Protein AF-V4QEM8-F1 (afdb_monomer_lite)

pLDDT: mean 78.24, std 12.37, range [39.44, 91.25]

Sequence (97 aa):
MLKAEGYSVRESPSWPEAGSTPAFDAAVIDHGGINRFSSDDRVLRGLGARAVILSSRAEQPSHLAFASIVRKPLIEHELVDRLEAVLGENKVEPKPE

Radius of gyration: 14.04 Å; chains: 1; bounding box: 45×28×33 Å

Secondary structure (DSSP, 8-state):
-TTTTT------SSPPPTT-----S-EEEETTTS-TT-S--HHHHHHGGGEEEEE--SS--GGGTTSEEEESS--TTHHHHHHHHHHHHT-PPPPP-

Foldseek 3Di:
DCVVVVDDDDDDPADDDQPPQDPDLADEEEPVRDDPPDLCPNNLVVCFQRYEYEDCDPDDDPSCPRYHYDYPPRDPCPVVVSNCVSNVVVPDDPDDD

Structure (mmCIF, N/CA/C/O backbone):
data_AF-V4QEM8-F1
#
_entry.id   AF-V4QEM8-F1
#
loop_
_atom_site.group_PDB
_atom_site.id
_atom_site.t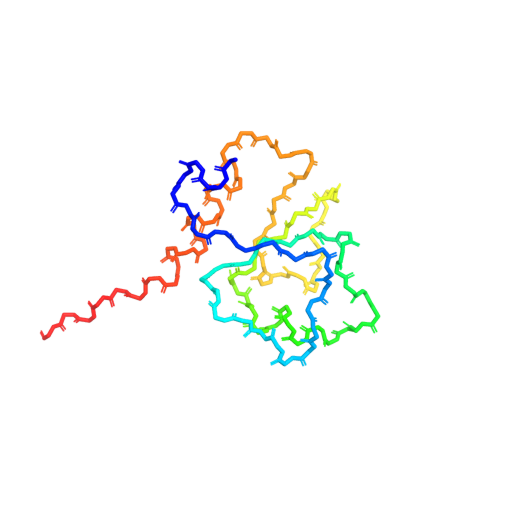ype_symbol
_atom_site.label_atom_id
_atom_site.label_alt_id
_atom_site.label_comp_id
_atom_site.label_asym_id
_atom_site.label_entity_id
_atom_site.label_seq_id
_atom_site.pdbx_PDB_ins_code
_atom_site.Cartn_x
_atom_site.Cartn_y
_atom_site.Cartn_z
_atom_site.occupancy
_atom_site.B_iso_or_equiv
_atom_site.auth_seq_id
_atom_site.auth_comp_id
_atom_site.auth_asym_id
_atom_site.auth_atom_id
_atom_site.pdbx_PDB_model_num
ATOM 1 N N . MET A 1 1 ? 7.298 2.990 13.119 1.00 76.69 1 MET A N 1
ATOM 2 C CA . MET A 1 1 ? 6.477 4.057 12.517 1.00 76.69 1 MET A CA 1
ATOM 3 C C . MET A 1 1 ? 4.999 3.696 12.592 1.00 76.69 1 MET A C 1
ATOM 5 O O . MET A 1 1 ? 4.405 4.059 13.583 1.00 76.69 1 MET A O 1
ATOM 9 N N . LEU A 1 2 ? 4.428 2.866 11.708 1.00 84.19 2 LEU A N 1
ATOM 10 C CA . LEU A 1 2 ? 2.971 2.600 11.701 1.00 84.19 2 LEU A CA 1
ATOM 11 C C . LEU A 1 2 ? 2.381 2.074 13.027 1.00 84.19 2 LEU A C 1
ATOM 13 O O . LEU A 1 2 ? 1.334 2.533 13.459 1.00 84.19 2 LEU A O 1
ATOM 17 N N . LYS A 1 3 ? 3.066 1.162 13.730 1.00 85.62 3 LYS A N 1
ATOM 18 C CA . LYS A 1 3 ? 2.610 0.713 15.064 1.00 85.62 3 LYS A CA 1
ATOM 19 C C . LYS A 1 3 ? 2.589 1.841 16.108 1.00 85.62 3 LYS A C 1
ATOM 21 O O . LYS A 1 3 ? 1.782 1.788 17.025 1.00 85.62 3 LYS A O 1
ATOM 26 N N . ALA A 1 4 ? 3.476 2.833 15.982 1.00 84.81 4 ALA A N 1
ATOM 27 C CA . ALA A 1 4 ? 3.515 3.991 16.879 1.00 84.81 4 ALA A CA 1
ATOM 28 C C . ALA A 1 4 ? 2.331 4.941 16.628 1.00 84.81 4 ALA A C 1
ATOM 30 O O . ALA A 1 4 ? 1.823 5.519 17.578 1.00 84.81 4 ALA A O 1
ATOM 31 N N . GLU A 1 5 ? 1.836 4.992 15.388 1.00 84.88 5 GLU A N 1
ATOM 32 C CA . GLU A 1 5 ? 0.601 5.693 14.997 1.00 84.88 5 GLU A CA 1
ATOM 33 C C . GLU A 1 5 ? -0.682 4.916 15.370 1.00 84.88 5 GLU A C 1
ATOM 35 O O . GLU A 1 5 ? -1.783 5.284 14.974 1.00 84.88 5 GLU A O 1
ATOM 40 N N . GLY A 1 6 ? -0.569 3.798 16.100 1.00 88.38 6 GLY A N 1
ATOM 41 C CA . GLY A 1 6 ? -1.717 3.006 16.558 1.00 88.38 6 GLY A CA 1
ATOM 42 C C . GLY A 1 6 ? -2.269 1.993 15.547 1.00 88.38 6 GLY A C 1
ATOM 43 O O . GLY A 1 6 ? -3.265 1.330 15.838 1.00 88.38 6 GLY A O 1
ATOM 44 N N . TYR A 1 7 ? -1.629 1.804 14.386 1.00 87.75 7 TYR A N 1
ATOM 45 C CA . TYR A 1 7 ? -2.068 0.798 13.414 1.00 87.75 7 TYR A CA 1
ATOM 46 C C . TYR A 1 7 ? -1.768 -0.637 13.877 1.00 87.75 7 TYR A C 1
ATOM 48 O O . TYR A 1 7 ? -0.661 -0.962 14.321 1.00 87.75 7 TYR A O 1
ATOM 56 N N . SER A 1 8 ? -2.734 -1.538 13.672 1.00 89.62 8 SER A N 1
ATOM 57 C CA . SER A 1 8 ? -2.521 -2.986 13.781 1.00 89.62 8 SER A CA 1
ATOM 58 C C . SER A 1 8 ? -1.844 -3.505 12.514 1.00 89.62 8 SER A C 1
ATOM 60 O O . SER A 1 8 ? -2.477 -3.645 11.472 1.00 89.62 8 SER A O 1
ATOM 62 N N . VAL A 1 9 ? -0.541 -3.784 12.593 1.00 89.94 9 VAL A N 1
ATOM 63 C CA . VAL A 1 9 ? 0.275 -4.139 11.420 1.00 89.94 9 VAL A CA 1
ATOM 64 C C . VAL A 1 9 ? 0.618 -5.626 11.408 1.00 89.94 9 VAL A C 1
ATOM 66 O O . VAL A 1 9 ? 1.163 -6.150 12.384 1.00 89.94 9 VAL A O 1
ATOM 69 N N . ARG A 1 10 ? 0.378 -6.280 10.266 1.00 88.62 10 ARG A N 1
ATOM 70 C CA . ARG A 1 10 ? 0.923 -7.601 9.932 1.00 88.62 10 ARG A CA 1
ATOM 71 C C . ARG A 1 10 ? 1.936 -7.456 8.801 1.00 88.62 10 ARG A C 1
ATOM 73 O O . ARG A 1 10 ? 1.654 -6.805 7.803 1.00 88.62 10 ARG A O 1
ATOM 80 N N . GLU A 1 11 ? 3.094 -8.079 8.962 1.00 88.81 11 GLU A N 1
ATOM 81 C CA . GLU A 1 11 ? 4.176 -8.055 7.977 1.00 88.81 11 GLU A CA 1
ATOM 82 C C . GLU A 1 11 ? 4.235 -9.405 7.253 1.00 88.81 11 GLU A C 1
ATOM 84 O O . GLU A 1 11 ? 4.023 -10.452 7.866 1.00 88.81 11 GLU A O 1
ATOM 89 N N . SER A 1 12 ? 4.509 -9.380 5.948 1.00 84.19 12 SER A N 1
ATOM 90 C CA . SER A 1 12 ? 4.747 -10.577 5.138 1.00 84.19 12 SER A CA 1
ATOM 91 C C . SER A 1 12 ? 6.011 -10.363 4.308 1.00 84.19 12 SER A C 1
ATOM 93 O O . SER A 1 12 ? 6.057 -9.397 3.545 1.00 84.19 12 SER A O 1
ATOM 95 N N . PRO A 1 13 ? 7.035 -11.228 4.425 1.00 83.44 13 PRO A N 1
ATOM 96 C CA . PRO A 1 13 ? 8.248 -11.116 3.618 1.00 83.44 13 PRO A CA 1
ATOM 97 C C . PRO A 1 13 ? 8.041 -11.599 2.174 1.00 83.44 13 PRO A C 1
ATOM 99 O O . PRO A 1 13 ? 8.877 -11.338 1.313 1.00 83.44 13 PRO A O 1
ATOM 102 N N . SER A 1 14 ? 6.949 -12.318 1.908 1.00 81.56 14 SER A N 1
ATOM 103 C CA . SER A 1 14 ? 6.611 -12.876 0.601 1.00 81.56 14 SER A CA 1
ATOM 104 C C . SER A 1 14 ? 5.334 -12.263 0.037 1.00 81.56 14 SER A C 1
ATOM 106 O O . SER A 1 14 ? 4.420 -11.883 0.778 1.00 81.56 14 SER A O 1
ATOM 108 N N . TRP A 1 15 ? 5.271 -12.208 -1.298 1.00 80.31 15 TRP A N 1
ATOM 109 C CA . TRP A 1 15 ? 4.046 -11.870 -2.013 1.00 80.31 15 TRP A CA 1
ATOM 110 C C . TRP A 1 15 ? 2.956 -12.900 -1.677 1.00 80.31 15 TRP A C 1
ATOM 112 O O . TRP A 1 15 ? 3.240 -14.100 -1.730 1.00 80.31 15 TRP A O 1
ATOM 122 N N . PRO A 1 16 ? 1.738 -12.477 -1.304 1.00 77.75 16 PRO A N 1
ATOM 123 C CA . PRO A 1 16 ? 0.661 -13.407 -0.992 1.00 77.75 16 PRO A CA 1
ATOM 124 C C . PRO A 1 16 ? 0.222 -14.184 -2.240 1.00 77.75 16 PRO A C 1
ATOM 126 O O . PRO A 1 16 ? 0.290 -13.693 -3.369 1.00 77.75 16 PRO A O 1
ATOM 129 N N . GLU A 1 17 ? -0.260 -15.406 -2.032 1.00 75.00 17 GLU A N 1
ATOM 130 C CA . GLU A 1 17 ? -0.828 -16.212 -3.111 1.00 75.00 17 GLU A CA 1
ATOM 131 C C . GLU A 1 17 ? -2.133 -15.597 -3.635 1.00 75.00 17 GLU A C 1
ATOM 133 O O . GLU A 1 17 ? -2.921 -15.000 -2.892 1.00 75.00 17 GLU A O 1
ATOM 138 N N . ALA A 1 18 ? -2.388 -15.766 -4.934 1.00 68.88 18 ALA A N 1
ATOM 139 C CA . ALA A 1 18 ? -3.618 -15.293 -5.553 1.00 68.88 18 ALA A CA 1
ATOM 140 C C . ALA A 1 18 ? -4.847 -15.926 -4.875 1.00 68.88 18 ALA A C 1
ATOM 142 O O . ALA A 1 18 ? -4.945 -17.143 -4.761 1.00 68.88 18 ALA A O 1
ATOM 143 N N . GLY A 1 19 ? -5.802 -15.093 -4.450 1.00 64.81 19 GLY A N 1
ATOM 144 C CA . GLY A 1 19 ? -7.006 -15.538 -3.734 1.00 64.81 19 GLY A CA 1
ATOM 145 C C . GLY A 1 19 ? -6.870 -15.566 -2.209 1.00 64.81 19 GLY A C 1
ATOM 146 O O . GLY A 1 19 ? -7.879 -15.699 -1.525 1.00 64.81 19 GLY A O 1
ATOM 147 N N . SER A 1 20 ? -5.666 -15.357 -1.668 1.00 65.56 20 SER A N 1
ATOM 148 C CA . SER A 1 20 ? -5.428 -15.183 -0.233 1.00 65.56 20 SER A CA 1
ATOM 149 C C . SER A 1 20 ? -5.317 -13.699 0.113 1.00 65.56 20 SER A C 1
ATOM 151 O O . SER A 1 20 ? -4.303 -13.251 0.639 1.00 65.56 20 SER A O 1
ATOM 153 N N . THR A 1 21 ? -6.328 -12.900 -0.243 1.00 63.88 21 THR A N 1
ATOM 154 C CA . THR A 1 21 ? -6.376 -11.487 0.158 1.00 63.88 21 THR A CA 1
ATOM 155 C C . THR A 1 21 ? -6.886 -11.440 1.593 1.00 63.88 21 THR A C 1
ATOM 157 O O . THR A 1 21 ? -8.079 -11.663 1.816 1.00 63.88 21 THR A O 1
ATOM 160 N N . PRO A 1 22 ? -6.029 -11.213 2.600 1.00 61.41 22 PRO A N 1
ATOM 161 C CA . PRO A 1 22 ? -6.504 -11.187 3.969 1.00 61.41 22 PRO A CA 1
ATOM 162 C C . PRO A 1 22 ? -7.354 -9.926 4.151 1.00 61.41 22 PRO A C 1
ATOM 164 O O . PRO A 1 22 ? -7.154 -8.929 3.453 1.00 61.41 22 PRO A O 1
ATOM 167 N N . ALA A 1 23 ? -8.311 -9.963 5.077 1.00 73.25 23 ALA A N 1
ATOM 168 C CA . ALA A 1 23 ? -9.132 -8.804 5.403 1.00 73.25 23 ALA A CA 1
ATOM 169 C C . ALA A 1 23 ? -8.267 -7.728 6.087 1.00 73.25 23 ALA A C 1
ATOM 171 O O . ALA A 1 23 ? -8.136 -7.710 7.308 1.00 73.25 23 ALA A O 1
ATOM 172 N N . PHE A 1 24 ? -7.629 -6.875 5.289 1.00 79.81 24 PHE A N 1
ATOM 173 C CA . PHE A 1 24 ? -6.876 -5.710 5.741 1.00 79.81 24 PHE A CA 1
ATOM 174 C C . PHE A 1 24 ? -7.546 -4.442 5.245 1.00 79.81 24 PHE A C 1
ATOM 176 O O . PHE A 1 24 ? -7.987 -4.399 4.099 1.00 79.81 24 PHE A O 1
ATOM 183 N N . ASP A 1 25 ? -7.556 -3.402 6.076 1.00 86.38 25 ASP A N 1
ATOM 184 C CA . ASP A 1 25 ? -8.123 -2.099 5.723 1.00 86.38 25 ASP A CA 1
ATOM 185 C C . ASP A 1 25 ? -7.334 -1.390 4.621 1.00 86.38 25 ASP A C 1
ATOM 187 O O . ASP A 1 25 ? -7.928 -0.821 3.705 1.00 86.38 25 ASP A O 1
ATOM 191 N N . ALA A 1 26 ? -6.009 -1.525 4.666 1.00 88.88 26 ALA A N 1
ATOM 192 C CA . ALA A 1 26 ? -5.071 -1.063 3.655 1.00 88.88 26 ALA A CA 1
ATOM 193 C C . ALA A 1 26 ? -3.865 -2.010 3.568 1.00 88.88 26 ALA A C 1
ATOM 195 O O . ALA A 1 26 ? -3.563 -2.744 4.513 1.00 88.88 26 ALA A O 1
ATOM 196 N N . ALA A 1 27 ? -3.155 -1.978 2.441 1.00 89.00 27 ALA A N 1
ATOM 197 C CA . ALA A 1 27 ? -1.933 -2.749 2.229 1.00 89.00 27 ALA A CA 1
ATOM 198 C C . ALA A 1 27 ? -0.791 -1.840 1.774 1.00 89.00 27 ALA A C 1
ATOM 200 O O . ALA A 1 27 ? -0.908 -1.154 0.761 1.00 89.00 27 ALA A O 1
ATOM 201 N N . VAL A 1 28 ? 0.331 -1.878 2.497 1.00 91.06 28 VAL A N 1
ATOM 202 C CA . VAL A 1 28 ? 1.576 -1.211 2.094 1.00 91.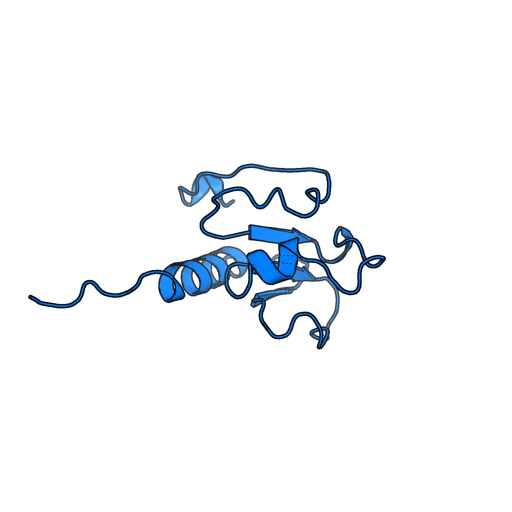06 28 VAL A CA 1
ATOM 203 C C . VAL A 1 28 ? 2.469 -2.222 1.392 1.00 91.06 28 VAL A C 1
ATOM 205 O O . VAL A 1 28 ? 2.771 -3.279 1.943 1.00 91.06 28 VAL A O 1
ATOM 208 N N . ILE A 1 29 ? 2.885 -1.905 0.172 1.00 89.38 29 ILE A N 1
ATOM 209 C CA . ILE A 1 29 ? 3.527 -2.853 -0.734 1.00 89.38 29 ILE A CA 1
ATOM 210 C C . ILE A 1 29 ? 4.812 -2.259 -1.295 1.00 89.38 29 ILE A C 1
ATOM 212 O O . ILE A 1 29 ? 4.790 -1.195 -1.903 1.00 89.38 29 ILE A O 1
ATOM 216 N N . ASP A 1 30 ? 5.933 -2.969 -1.185 1.00 88.75 30 ASP A N 1
ATOM 217 C CA . ASP A 1 30 ? 7.144 -2.586 -1.911 1.00 88.75 30 ASP A CA 1
ATOM 218 C C . ASP A 1 30 ? 7.016 -2.927 -3.403 1.00 88.75 30 ASP A C 1
ATOM 220 O O . ASP A 1 30 ? 6.861 -4.090 -3.772 1.00 88.75 30 ASP A O 1
ATOM 224 N N . HIS A 1 31 ? 7.150 -1.927 -4.279 1.00 86.44 31 HIS A N 1
ATOM 225 C CA . HIS A 1 31 ? 7.130 -2.110 -5.732 1.00 86.44 31 HIS A CA 1
ATOM 226 C C . HIS A 1 31 ? 8.191 -3.108 -6.240 1.00 86.44 31 HIS A C 1
ATOM 228 O O . HIS A 1 31 ? 7.999 -3.760 -7.267 1.00 86.44 31 HIS A O 1
ATOM 234 N N . GLY A 1 32 ? 9.327 -3.237 -5.549 1.00 82.38 32 GLY A N 1
ATOM 235 C CA . GLY A 1 32 ? 10.354 -4.232 -5.857 1.00 82.38 32 GLY A CA 1
ATOM 236 C C . GLY A 1 32 ? 9.929 -5.670 -5.548 1.00 82.38 32 GLY A C 1
ATOM 237 O O . GLY A 1 32 ? 10.431 -6.585 -6.194 1.00 82.38 32 GLY A O 1
ATOM 238 N N . GLY A 1 33 ? 9.001 -5.857 -4.604 1.00 80.06 33 GLY A N 1
ATOM 239 C CA . GLY A 1 33 ? 8.474 -7.160 -4.188 1.00 80.06 33 GLY A CA 1
ATOM 240 C C . GLY A 1 33 ? 7.234 -7.621 -4.957 1.00 80.06 33 GLY A C 1
ATOM 241 O O . GLY A 1 33 ? 6.813 -8.762 -4.785 1.00 80.06 33 GLY A O 1
ATOM 242 N N . ILE A 1 34 ? 6.654 -6.766 -5.809 1.00 79.06 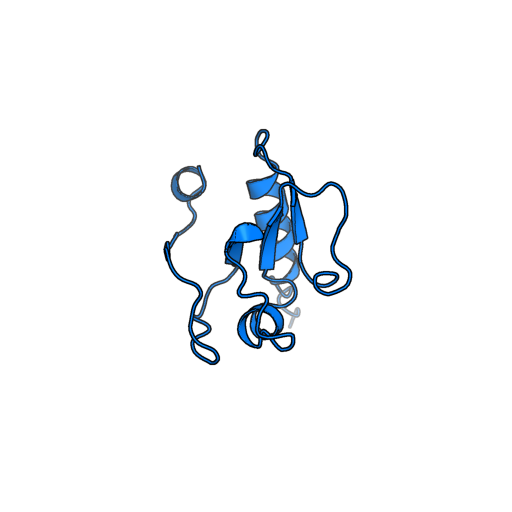34 ILE A N 1
ATOM 243 C CA . ILE A 1 34 ? 5.511 -7.135 -6.655 1.00 79.06 34 ILE A CA 1
ATOM 244 C C . ILE A 1 34 ? 5.956 -8.197 -7.661 1.00 79.06 34 ILE A C 1
ATOM 246 O O . ILE A 1 34 ? 6.922 -8.003 -8.410 1.00 79.06 34 ILE A O 1
ATOM 250 N N . ASN A 1 35 ? 5.222 -9.308 -7.715 1.00 70.69 35 ASN A N 1
ATOM 251 C CA . ASN A 1 35 ? 5.478 -10.364 -8.680 1.00 70.69 35 ASN A CA 1
ATOM 252 C C . ASN A 1 35 ? 5.104 -9.896 -10.099 1.00 70.69 35 ASN A C 1
ATOM 254 O O . ASN A 1 35 ? 3.952 -9.950 -10.521 1.00 70.69 35 ASN A O 1
ATOM 258 N N . ARG A 1 36 ? 6.107 -9.454 -10.866 1.00 64.31 36 ARG A N 1
ATOM 259 C CA . ARG A 1 36 ? 5.933 -8.933 -12.236 1.00 64.31 36 ARG A CA 1
ATOM 260 C C . ARG A 1 36 ? 5.522 -9.993 -13.260 1.00 64.31 36 ARG A C 1
ATOM 262 O O . ARG A 1 36 ? 5.199 -9.632 -14.389 1.00 64.31 36 ARG A O 1
ATOM 269 N N . PHE A 1 37 ? 5.562 -11.278 -12.899 1.00 56.22 37 PHE A N 1
ATOM 270 C CA . PHE A 1 37 ? 5.257 -12.375 -13.818 1.00 56.22 37 PHE A CA 1
ATOM 271 C C . PHE A 1 37 ? 3.757 -12.619 -14.005 1.00 56.22 37 PHE A C 1
ATOM 273 O O . PHE A 1 37 ? 3.382 -13.308 -14.950 1.00 56.22 37 PHE A O 1
ATOM 280 N N . SER A 1 38 ? 2.890 -12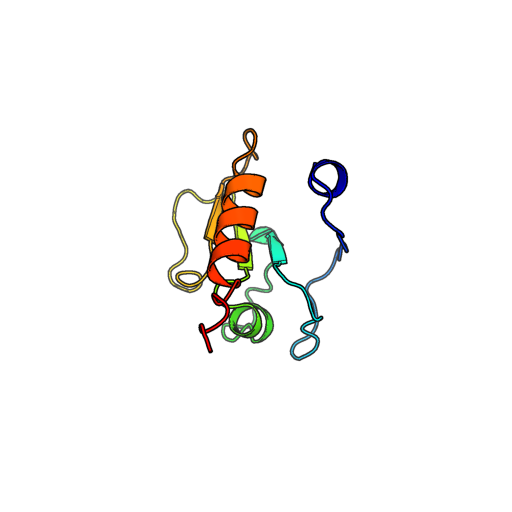.020 -13.184 1.00 52.88 38 SER A N 1
ATOM 281 C CA . SER A 1 38 ? 1.452 -12.006 -13.449 1.00 52.88 38 SER A CA 1
ATOM 282 C C . SER A 1 38 ? 0.995 -10.594 -13.785 1.00 52.88 38 SER A C 1
ATOM 284 O O . SER A 1 38 ? 0.763 -9.768 -12.908 1.00 52.88 38 SER A O 1
ATOM 286 N N . SER A 1 39 ? 0.794 -10.330 -15.074 1.00 48.97 39 SER A N 1
ATOM 287 C CA . SER A 1 39 ? 0.060 -9.156 -15.571 1.00 48.97 39 SER A CA 1
ATOM 288 C C . SER A 1 39 ? -1.381 -9.077 -15.019 1.00 48.97 39 SER A C 1
ATOM 290 O O . SER A 1 39 ? -2.028 -8.035 -15.104 1.00 48.97 39 SER A O 1
ATOM 292 N N . ASP A 1 40 ? -1.855 -10.167 -14.404 1.00 53.06 40 ASP A N 1
ATOM 293 C CA . ASP A 1 40 ? -3.089 -10.285 -13.633 1.00 53.06 40 ASP A CA 1
ATOM 294 C C . ASP A 1 40 ? -2.787 -10.531 -12.153 1.00 53.06 40 ASP A C 1
ATOM 296 O O . ASP A 1 40 ? -3.098 -11.590 -11.600 1.00 53.06 40 ASP A O 1
ATOM 300 N N . ASP A 1 41 ? -2.177 -9.556 -11.487 1.00 70.12 41 ASP A N 1
ATOM 301 C CA . ASP A 1 41 ? -2.049 -9.628 -10.039 1.00 70.12 41 ASP A CA 1
ATOM 302 C C . ASP A 1 41 ? -3.428 -9.407 -9.395 1.00 70.12 41 ASP A C 1
ATOM 304 O O . ASP A 1 41 ? -3.862 -8.294 -9.082 1.00 70.12 41 ASP A O 1
ATOM 308 N N . ARG A 1 42 ? -4.171 -10.510 -9.270 1.00 73.00 42 ARG A N 1
ATOM 309 C CA . ARG A 1 42 ? -5.495 -10.563 -8.644 1.00 73.00 42 ARG A CA 1
ATOM 310 C C . ARG A 1 42 ? -5.454 -10.061 -7.204 1.00 73.00 42 ARG A C 1
ATOM 312 O O . ARG A 1 42 ? -6.475 -9.579 -6.726 1.00 73.00 42 ARG A O 1
ATOM 319 N N . VAL A 1 43 ? -4.301 -10.140 -6.534 1.00 78.06 43 VAL A N 1
ATOM 320 C CA . VAL A 1 43 ? -4.120 -9.579 -5.193 1.00 78.06 43 VAL A CA 1
ATOM 321 C C . VAL A 1 43 ? -4.159 -8.059 -5.276 1.00 78.06 43 VAL A C 1
ATOM 323 O O . VAL A 1 43 ? -4.979 -7.447 -4.599 1.00 78.06 43 VAL A O 1
ATOM 326 N N . LEU A 1 44 ? -3.348 -7.449 -6.146 1.00 79.62 44 LEU A N 1
ATOM 327 C CA . LEU A 1 44 ? -3.358 -5.996 -6.342 1.00 79.62 44 LEU A CA 1
ATOM 328 C C . LEU A 1 44 ? -4.729 -5.479 -6.790 1.00 79.62 44 LEU A C 1
ATOM 330 O O . LEU A 1 44 ? -5.209 -4.480 -6.257 1.00 79.62 44 LEU A O 1
ATOM 334 N N . ARG A 1 45 ? -5.397 -6.177 -7.717 1.00 78.31 45 ARG A N 1
ATOM 335 C CA . ARG A 1 45 ? -6.763 -5.814 -8.128 1.00 78.31 45 ARG A CA 1
ATOM 336 C C . ARG A 1 45 ? -7.781 -5.972 -6.999 1.00 78.31 45 ARG A C 1
ATOM 338 O O . ARG A 1 45 ? -8.680 -5.148 -6.895 1.00 78.31 45 ARG A O 1
ATOM 345 N N . GLY A 1 46 ? -7.641 -7.003 -6.166 1.00 78.06 46 GLY A N 1
ATOM 346 C CA . GLY A 1 46 ? -8.493 -7.219 -4.995 1.00 78.06 46 GLY A CA 1
ATOM 347 C C . GLY A 1 46 ? -8.302 -6.158 -3.908 1.00 78.06 46 GLY A C 1
ATOM 348 O O . GLY A 1 46 ? -9.244 -5.847 -3.186 1.00 78.06 46 GLY A O 1
ATOM 349 N N . LEU A 1 47 ? -7.105 -5.571 -3.816 1.00 81.69 47 LEU A N 1
ATOM 350 C CA . LEU A 1 47 ? -6.835 -4.434 -2.938 1.00 81.69 47 LEU A CA 1
ATOM 351 C C . LEU A 1 47 ? -7.396 -3.126 -3.515 1.00 81.69 47 LEU A C 1
ATOM 353 O O . LEU A 1 47 ? -7.950 -2.320 -2.769 1.00 81.69 47 LEU A O 1
ATOM 357 N N . GLY A 1 48 ? -7.285 -2.914 -4.829 1.00 82.19 48 GLY A N 1
ATOM 358 C CA . GLY A 1 48 ? -7.783 -1.705 -5.485 1.00 82.19 48 GLY A CA 1
ATOM 359 C C . GLY A 1 48 ? -7.222 -0.435 -4.833 1.00 82.19 48 GLY A C 1
ATOM 360 O O . GLY A 1 48 ? -6.025 -0.359 -4.547 1.00 82.19 48 GLY A O 1
ATOM 361 N N . ALA A 1 49 ? -8.093 0.534 -4.540 1.00 81.50 49 ALA A N 1
ATOM 362 C CA . ALA A 1 49 ? -7.725 1.803 -3.898 1.00 81.50 49 ALA A CA 1
ATOM 363 C C . ALA A 1 49 ? -7.105 1.646 -2.493 1.00 81.50 49 ALA A C 1
ATOM 365 O O . ALA A 1 49 ? -6.491 2.575 -1.983 1.00 81.50 49 ALA A O 1
ATOM 366 N N . ARG A 1 50 ? -7.206 0.458 -1.877 1.00 86.56 50 ARG A N 1
ATOM 367 C CA . ARG A 1 50 ? -6.640 0.145 -0.552 1.00 86.56 50 ARG A CA 1
ATOM 368 C C . ARG A 1 50 ? -5.130 -0.097 -0.579 1.00 86.56 50 ARG A C 1
ATOM 370 O O . ARG A 1 50 ? -4.514 -0.286 0.470 1.00 86.56 50 ARG A O 1
ATOM 377 N N . ALA A 1 51 ? -4.530 -0.150 -1.767 1.00 88.19 51 ALA A N 1
ATOM 378 C CA . ALA A 1 51 ? -3.105 -0.378 -1.940 1.00 88.19 51 ALA A CA 1
ATOM 379 C C . ALA A 1 51 ? -2.306 0.935 -1.893 1.00 88.19 51 ALA A C 1
ATOM 381 O O . ALA A 1 51 ? -2.569 1.876 -2.645 1.00 88.19 51 ALA A O 1
ATOM 382 N N . VAL A 1 52 ? -1.264 0.947 -1.061 1.00 90.88 52 VAL A N 1
ATOM 383 C CA . VAL A 1 52 ? -0.217 1.970 -1.023 1.00 90.88 52 VAL A CA 1
ATOM 384 C C . VAL A 1 52 ? 1.095 1.333 -1.472 1.00 90.88 52 VAL A C 1
ATOM 386 O O . VAL A 1 52 ? 1.634 0.446 -0.812 1.00 90.88 52 VAL A O 1
ATOM 389 N N . ILE A 1 53 ? 1.626 1.775 -2.606 1.00 90.12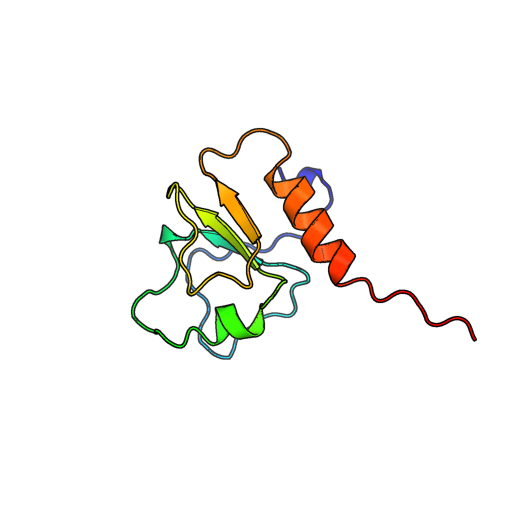 53 ILE A N 1
ATOM 390 C CA . ILE A 1 53 ? 2.834 1.225 -3.216 1.00 90.12 53 ILE A CA 1
ATOM 391 C C . ILE A 1 53 ? 4.042 2.098 -2.874 1.00 90.12 53 ILE A C 1
ATOM 393 O O . ILE A 1 53 ? 4.091 3.277 -3.215 1.00 90.12 53 ILE A O 1
ATOM 397 N N . LEU A 1 54 ? 5.067 1.499 -2.276 1.00 91.25 54 LEU A N 1
ATOM 398 C CA . LEU A 1 54 ? 6.367 2.115 -2.048 1.00 91.25 54 LEU A CA 1
ATOM 399 C C . LEU A 1 54 ? 7.244 1.936 -3.286 1.00 91.25 54 LEU A C 1
ATOM 401 O O . LEU A 1 54 ? 7.648 0.818 -3.614 1.00 91.25 54 LEU A O 1
ATOM 405 N N . SER A 1 55 ? 7.604 3.024 -3.959 1.00 89.62 55 SER A N 1
ATOM 406 C CA . SER A 1 55 ? 8.379 2.972 -5.201 1.00 89.62 55 SER A CA 1
ATOM 407 C C . SER A 1 55 ? 9.612 3.864 -5.151 1.00 89.62 55 SER A C 1
ATOM 409 O O . SER A 1 55 ? 9.556 5.003 -4.713 1.00 89.62 55 SER A O 1
ATOM 411 N N . SER A 1 56 ? 10.741 3.369 -5.656 1.00 89.12 56 SER A N 1
ATOM 412 C CA . SER A 1 56 ? 11.928 4.201 -5.922 1.00 89.12 56 SER A CA 1
ATOM 413 C C . SER A 1 56 ? 11.901 4.828 -7.323 1.00 89.12 56 SER A C 1
ATOM 415 O O . SER A 1 56 ? 12.841 5.517 -7.704 1.00 89.12 56 SER A O 1
ATOM 417 N N . ARG A 1 57 ? 10.868 4.548 -8.133 1.00 82.88 57 ARG A N 1
ATOM 418 C CA . ARG A 1 57 ? 10.741 5.098 -9.488 1.00 82.88 57 ARG A CA 1
ATOM 419 C C . ARG A 1 57 ? 10.129 6.493 -9.440 1.00 82.88 57 ARG A C 1
ATOM 421 O O . ARG A 1 57 ? 9.214 6.745 -8.660 1.00 82.88 57 ARG A O 1
ATOM 428 N N . ALA A 1 58 ? 10.614 7.373 -10.313 1.00 72.44 58 ALA A N 1
ATOM 429 C CA . ALA A 1 58 ? 10.077 8.723 -10.455 1.00 72.44 58 ALA A CA 1
ATOM 430 C C . ALA A 1 58 ? 8.657 8.726 -11.046 1.00 72.44 58 ALA A C 1
ATOM 432 O O . ALA A 1 58 ? 7.856 9.583 -10.679 1.00 72.44 58 ALA A O 1
ATOM 433 N N . GLU A 1 59 ? 8.359 7.754 -11.912 1.00 75.62 59 GLU A N 1
ATOM 434 C CA . GLU A 1 59 ? 7.108 7.654 -12.663 1.00 75.62 59 GLU A CA 1
ATOM 435 C C . GLU A 1 59 ? 6.172 6.582 -12.094 1.00 75.62 59 GLU A C 1
ATOM 437 O O . GLU A 1 59 ? 6.608 5.495 -11.694 1.00 75.62 59 GLU A O 1
ATOM 442 N N . GLN A 1 60 ? 4.873 6.891 -12.106 1.00 75.06 60 GLN A N 1
ATOM 443 C CA . GLN A 1 60 ? 3.806 5.957 -11.765 1.00 75.06 60 GLN A CA 1
ATOM 444 C C . GLN A 1 60 ? 3.601 4.963 -12.914 1.00 75.06 60 GLN A C 1
ATOM 446 O O . GLN A 1 60 ? 3.268 5.374 -14.028 1.00 75.06 60 GLN A O 1
ATOM 451 N N . PRO A 1 61 ? 3.750 3.650 -12.673 1.00 74.81 61 PRO A N 1
ATOM 452 C CA . PRO A 1 61 ? 3.411 2.660 -13.680 1.00 74.81 61 PRO A CA 1
ATOM 453 C C . PRO A 1 61 ? 1.910 2.707 -13.986 1.00 74.81 61 PRO A C 1
ATOM 455 O O . PRO A 1 61 ? 1.089 2.664 -13.072 1.00 74.81 61 PRO A O 1
ATOM 458 N N . SER A 1 62 ? 1.541 2.733 -15.269 1.00 77.31 62 SER A N 1
ATOM 459 C CA . SER A 1 62 ? 0.138 2.815 -15.714 1.00 77.31 62 SER A CA 1
ATOM 460 C C . SER A 1 62 ? -0.742 1.677 -15.183 1.00 77.31 62 SER A C 1
ATOM 462 O O . SER A 1 62 ? -1.915 1.880 -14.887 1.00 77.31 62 SER A O 1
ATOM 464 N N . HIS A 1 63 ? -0.168 0.488 -14.989 1.00 75.94 63 HIS A N 1
ATOM 465 C CA . HIS A 1 63 ? -0.860 -0.667 -14.412 1.00 75.94 63 HIS A CA 1
ATOM 466 C C . HIS A 1 63 ? -1.148 -0.539 -12.904 1.00 75.94 63 HIS A C 1
ATOM 468 O O . HIS A 1 63 ? -1.844 -1.388 -12.359 1.00 75.94 63 HIS A O 1
ATOM 474 N N . LEU A 1 64 ? -0.637 0.502 -12.236 1.00 78.81 64 LEU A N 1
ATOM 475 C CA . LEU A 1 64 ? -0.877 0.827 -10.823 1.00 78.81 64 LEU A CA 1
ATOM 476 C C . LEU A 1 64 ? -1.652 2.145 -10.663 1.00 78.81 64 LEU A C 1
ATOM 478 O O . LEU A 1 64 ? -1.576 2.782 -9.616 1.00 78.81 64 LEU A O 1
ATOM 482 N N . ALA A 1 65 ? -2.382 2.586 -11.692 1.00 79.75 65 ALA A N 1
ATOM 483 C CA . ALA A 1 65 ? -3.140 3.840 -11.653 1.00 79.75 65 ALA A CA 1
ATOM 484 C C . ALA A 1 65 ? -4.212 3.883 -10.545 1.00 79.75 65 ALA A C 1
ATOM 486 O O . ALA A 1 65 ? -4.600 4.960 -10.111 1.00 79.75 65 ALA A O 1
ATOM 487 N N . PHE A 1 66 ? -4.679 2.722 -10.080 1.00 80.38 66 PHE A N 1
ATOM 488 C CA . PHE A 1 66 ? -5.676 2.607 -9.013 1.00 80.38 66 PHE A CA 1
ATOM 489 C C . PHE A 1 66 ? -5.087 2.705 -7.597 1.00 80.38 66 PHE A C 1
ATOM 491 O O . PHE A 1 66 ? -5.852 2.777 -6.642 1.00 80.38 66 PHE A O 1
ATOM 498 N N . ALA A 1 67 ? -3.762 2.635 -7.444 1.00 84.12 67 ALA A N 1
ATOM 499 C CA . ALA A 1 67 ? -3.102 2.579 -6.145 1.00 84.12 67 ALA A CA 1
ATOM 500 C C . ALA A 1 67 ? -2.430 3.913 -5.804 1.00 84.12 67 ALA A C 1
ATOM 502 O O . ALA A 1 67 ? -1.884 4.596 -6.676 1.00 84.12 67 ALA A O 1
ATOM 503 N N . SER A 1 68 ? -2.404 4.247 -4.514 1.00 88.88 68 SER A N 1
ATOM 504 C CA . SER A 1 68 ? -1.605 5.367 -4.018 1.00 88.88 68 SER A CA 1
ATOM 505 C C . SER A 1 68 ? -0.122 5.010 -4.071 1.00 88.88 68 SER A C 1
ATOM 507 O O . SER A 1 68 ? 0.254 3.886 -3.747 1.00 88.88 68 SER A O 1
ATOM 509 N N . ILE A 1 69 ? 0.744 5.949 -4.458 1.00 88.25 69 ILE A N 1
ATOM 510 C CA . ILE A 1 69 ? 2.196 5.724 -4.525 1.00 88.25 69 ILE A CA 1
ATOM 511 C C . ILE A 1 69 ? 2.915 6.659 -3.559 1.00 88.25 69 ILE A C 1
ATOM 513 O O . ILE A 1 69 ? 2.709 7.868 -3.598 1.00 88.25 69 ILE A O 1
ATOM 517 N N . VAL A 1 70 ? 3.800 6.087 -2.743 1.00 90.31 70 VAL A N 1
ATOM 518 C CA . VAL A 1 70 ? 4.735 6.806 -1.871 1.00 90.31 70 VAL A CA 1
ATOM 519 C C . VAL A 1 70 ? 6.145 6.577 -2.398 1.00 90.31 70 VAL A C 1
ATOM 521 O O . VAL A 1 70 ? 6.541 5.438 -2.684 1.00 90.31 70 VAL A O 1
ATOM 524 N N . ARG A 1 71 ? 6.917 7.654 -2.558 1.00 89.88 71 ARG A N 1
ATOM 525 C CA . ARG A 1 71 ? 8.279 7.545 -3.087 1.00 89.88 71 ARG A CA 1
ATOM 526 C C . ARG A 1 71 ? 9.282 7.204 -1.989 1.00 89.88 71 ARG A C 1
ATOM 528 O O . ARG A 1 71 ? 9.172 7.648 -0.856 1.00 89.88 71 ARG A O 1
ATOM 535 N N . LYS A 1 72 ? 10.264 6.373 -2.340 1.00 89.56 72 LYS A N 1
ATOM 536 C CA . LYS A 1 72 ? 11.428 6.067 -1.500 1.00 89.56 72 LYS A CA 1
ATOM 537 C C . LYS A 1 72 ? 12.568 7.061 -1.807 1.00 89.56 72 LYS A C 1
ATOM 539 O O . LYS A 1 72 ? 12.768 7.349 -2.989 1.00 89.56 72 LYS A O 1
ATOM 544 N N . PRO A 1 73 ? 13.367 7.506 -0.813 1.00 87.69 73 PRO A N 1
ATOM 545 C CA . PRO A 1 73 ? 13.284 7.160 0.612 1.00 87.69 73 PRO A CA 1
ATOM 546 C C . PRO A 1 73 ? 12.005 7.707 1.254 1.00 87.69 73 PRO A C 1
ATOM 548 O O . PRO A 1 73 ? 11.495 8.723 0.804 1.00 87.69 73 PRO A O 1
ATOM 551 N N . LEU A 1 74 ? 11.482 7.015 2.272 1.00 83.31 74 LEU A N 1
ATOM 552 C CA . LEU A 1 74 ? 10.310 7.493 3.008 1.00 83.31 74 LEU A CA 1
ATOM 553 C C . LEU A 1 74 ? 10.716 8.748 3.782 1.00 83.31 74 LEU A C 1
ATOM 555 O O . LEU A 1 74 ? 11.541 8.662 4.694 1.00 83.31 74 LEU A O 1
ATOM 559 N N . ILE A 1 75 ? 10.181 9.895 3.379 1.00 78.56 75 ILE A N 1
ATOM 560 C CA . ILE A 1 75 ? 10.414 11.174 4.044 1.00 78.56 75 ILE A CA 1
ATOM 561 C C . ILE A 1 75 ? 9.196 11.450 4.930 1.00 78.56 75 ILE A C 1
ATOM 563 O O . ILE A 1 75 ? 8.069 11.477 4.445 1.00 78.56 75 ILE A O 1
ATOM 567 N N . GLU A 1 76 ? 9.436 11.652 6.227 1.00 72.00 76 GLU A N 1
ATOM 568 C CA . GLU A 1 76 ? 8.426 12.109 7.197 1.00 72.00 76 GLU A CA 1
ATOM 569 C C . GLU A 1 76 ? 7.115 11.276 7.217 1.00 72.00 76 GLU A C 1
ATOM 571 O O . GLU A 1 76 ? 7.137 10.051 7.064 1.00 72.00 76 GLU A O 1
ATOM 576 N N . HIS A 1 77 ? 5.979 11.944 7.465 1.00 81.00 77 HIS A N 1
ATOM 577 C CA . HIS A 1 77 ? 4.631 11.390 7.621 1.00 81.00 77 HIS A CA 1
ATOM 578 C C . HIS A 1 77 ? 3.938 11.053 6.289 1.00 81.00 77 HIS A C 1
ATOM 580 O O . HIS A 1 77 ? 2.787 10.637 6.311 1.00 81.00 77 HIS A O 1
ATOM 586 N N . GLU A 1 78 ? 4.616 11.132 5.134 1.00 87.44 78 GLU A N 1
ATOM 587 C CA . GLU A 1 78 ? 3.982 10.922 3.817 1.00 87.44 78 GLU A CA 1
ATOM 588 C C . GLU A 1 78 ? 3.265 9.565 3.724 1.00 87.44 78 GLU A C 1
ATOM 590 O O . GLU A 1 78 ? 2.157 9.463 3.199 1.00 87.44 78 GLU A O 1
ATOM 595 N N . LEU A 1 79 ? 3.870 8.501 4.265 1.00 88.94 79 LEU A N 1
ATOM 596 C CA . LEU A 1 79 ? 3.225 7.187 4.293 1.00 88.94 79 LEU A CA 1
ATOM 597 C C . LEU A 1 79 ? 1.963 7.184 5.166 1.00 88.94 79 LEU A C 1
ATOM 599 O O . LEU A 1 79 ? 0.995 6.506 4.825 1.00 88.94 79 LEU A O 1
ATOM 603 N N . VAL A 1 80 ? 1.985 7.910 6.283 1.00 89.19 80 VAL A N 1
ATOM 604 C CA . VAL A 1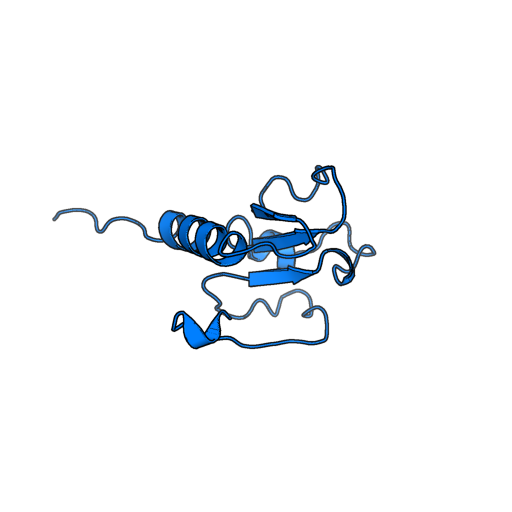 80 ? 0.851 8.009 7.207 1.00 89.19 80 VAL A CA 1
ATOM 605 C C . VAL A 1 80 ? -0.279 8.788 6.542 1.00 89.19 80 VAL A C 1
ATOM 607 O O . VAL A 1 80 ? -1.372 8.247 6.437 1.00 89.19 80 VAL A O 1
ATOM 610 N N . ASP A 1 81 ? 0.005 9.955 5.965 1.00 89.00 81 ASP A N 1
ATOM 611 C CA . ASP A 1 81 ? -0.984 10.781 5.259 1.00 89.00 81 ASP A CA 1
ATOM 612 C C . ASP A 1 81 ? -1.655 10.009 4.112 1.00 89.00 81 ASP A C 1
ATOM 614 O O . ASP A 1 81 ? -2.868 10.077 3.902 1.00 89.00 81 ASP A O 1
ATOM 618 N N . ARG A 1 82 ? -0.873 9.222 3.358 1.00 89.25 82 ARG A N 1
ATOM 619 C CA . ARG A 1 82 ? -1.415 8.378 2.283 1.00 89.25 82 ARG A CA 1
ATOM 620 C C . ARG A 1 82 ? -2.255 7.228 2.807 1.00 89.25 82 ARG A C 1
ATOM 622 O O . ARG A 1 82 ? -3.264 6.902 2.187 1.00 89.25 82 ARG A O 1
ATOM 629 N N . LEU A 1 83 ? -1.863 6.615 3.919 1.00 89.56 83 LEU A N 1
ATOM 630 C CA . LEU A 1 83 ? -2.680 5.593 4.562 1.00 89.56 83 LEU A CA 1
ATOM 631 C C . LEU A 1 83 ? -3.987 6.182 5.089 1.00 89.56 83 LEU A C 1
ATOM 633 O O . LEU A 1 83 ? -5.031 5.577 4.878 1.00 89.56 83 LEU A O 1
ATOM 637 N N . GLU A 1 84 ? -3.961 7.364 5.700 1.00 89.25 84 GLU A N 1
ATOM 638 C CA . GLU A 1 84 ? -5.168 8.048 6.165 1.00 89.25 84 GLU A CA 1
ATOM 639 C C . GLU A 1 84 ? -6.112 8.394 5.017 1.00 89.25 84 GLU A C 1
ATOM 641 O O . GLU A 1 84 ? -7.309 8.142 5.133 1.00 89.25 84 GLU A O 1
ATOM 646 N N . ALA A 1 85 ? -5.593 8.892 3.890 1.00 87.31 85 ALA A N 1
ATOM 647 C CA . ALA A 1 85 ? -6.400 9.149 2.700 1.00 87.31 85 ALA A CA 1
ATOM 648 C C . ALA A 1 85 ? -7.072 7.863 2.191 1.00 87.31 85 ALA A C 1
ATOM 650 O O . ALA A 1 85 ? -8.289 7.818 2.027 1.00 87.31 85 ALA A O 1
ATOM 651 N N . VAL A 1 86 ? -6.295 6.787 2.038 1.00 87.50 86 VAL A N 1
ATOM 652 C CA . VAL A 1 86 ? -6.803 5.483 1.589 1.00 87.50 86 VAL A CA 1
ATOM 653 C C . VAL A 1 86 ? -7.848 4.912 2.555 1.00 87.50 86 VAL A C 1
ATOM 655 O O . VAL A 1 86 ? -8.859 4.353 2.132 1.00 87.50 86 VAL A O 1
ATOM 658 N N . LEU A 1 87 ? -7.632 5.039 3.862 1.00 86.25 87 LEU A N 1
ATOM 659 C CA . LEU A 1 87 ? -8.567 4.555 4.878 1.00 86.25 87 LEU A CA 1
ATOM 660 C C . LEU A 1 87 ? -9.815 5.444 4.983 1.00 86.25 87 LEU A C 1
ATOM 662 O O . LEU A 1 87 ? -10.907 4.930 5.219 1.00 86.25 87 LEU A O 1
ATOM 666 N N . GLY A 1 88 ? -9.670 6.756 4.794 1.00 79.12 88 GLY A N 1
ATOM 667 C CA . GLY A 1 88 ? -10.747 7.743 4.811 1.00 79.12 88 GLY A CA 1
ATOM 668 C C . GLY A 1 88 ? -11.698 7.599 3.627 1.00 79.12 88 GLY A C 1
ATOM 669 O O . GLY A 1 88 ? -12.907 7.622 3.824 1.00 79.12 88 GLY A O 1
ATOM 670 N N . GLU A 1 89 ? -11.178 7.333 2.427 1.00 64.69 89 GLU A N 1
ATOM 671 C CA . GLU A 1 89 ? -11.992 7.032 1.238 1.00 64.69 89 GLU A CA 1
ATOM 672 C C . GLU A 1 89 ? -12.807 5.732 1.385 1.00 64.69 89 GLU A C 1
ATOM 674 O O . GLU A 1 89 ? -13.843 5.570 0.744 1.00 64.69 89 GLU A O 1
ATOM 679 N N . ASN A 1 90 ? -12.382 4.815 2.264 1.00 56.41 90 ASN A N 1
ATOM 680 C CA . ASN A 1 90 ? -13.113 3.583 2.581 1.00 56.41 90 ASN A CA 1
ATOM 681 C C . ASN A 1 90 ? -14.092 3.724 3.761 1.00 56.41 90 ASN A C 1
ATOM 683 O O . ASN A 1 90 ? -14.874 2.804 4.018 1.00 56.41 90 ASN A O 1
ATOM 687 N N . LYS A 1 91 ? -14.101 4.863 4.469 1.00 53.91 91 LYS A N 1
ATOM 688 C CA . LYS A 1 91 ? -15.147 5.186 5.445 1.00 53.91 91 LYS A CA 1
ATOM 689 C C . LYS A 1 91 ? -16.358 5.738 4.700 1.00 53.91 91 LYS A C 1
ATOM 691 O O . LYS A 1 91 ? -16.524 6.941 4.555 1.00 53.91 91 LYS A O 1
ATOM 696 N N . VAL A 1 92 ? -17.214 4.833 4.233 1.00 48.78 92 VAL A N 1
ATOM 697 C CA . VAL A 1 92 ? -18.579 5.170 3.814 1.00 48.78 92 VAL A CA 1
ATOM 698 C C . VAL A 1 92 ? -19.250 5.914 4.973 1.00 48.78 92 VAL A C 1
ATOM 700 O O . VAL A 1 92 ? -19.383 5.358 6.065 1.00 48.78 92 VAL A O 1
ATOM 703 N N . GLU A 1 93 ? -19.631 7.174 4.749 1.00 51.38 93 GLU A N 1
ATOM 704 C CA . GLU A 1 93 ? -20.477 7.927 5.677 1.00 51.38 93 GLU A CA 1
ATOM 705 C C . GLU A 1 93 ? -21.711 7.082 6.038 1.00 51.38 93 GLU A C 1
ATOM 707 O O . GLU A 1 93 ? -22.349 6.518 5.139 1.00 51.38 93 GLU A O 1
ATOM 712 N N . PRO A 1 94 ? -22.084 6.965 7.325 1.00 44.31 94 PRO A N 1
ATOM 713 C CA . PRO A 1 94 ? -23.353 6.349 7.671 1.00 44.31 94 PRO A CA 1
ATOM 714 C C . PRO A 1 94 ? -24.472 7.174 7.025 1.00 44.31 94 PRO A C 1
ATOM 716 O O . PRO A 1 94 ? -24.584 8.376 7.265 1.00 44.31 94 PRO A O 1
ATOM 719 N N . LYS A 1 95 ? -25.288 6.529 6.181 1.00 39.44 95 LYS A N 1
ATOM 720 C CA . LYS A 1 95 ? -26.530 7.122 5.669 1.00 39.44 95 LYS A CA 1
ATOM 721 C C . LYS A 1 95 ? -27.347 7.631 6.867 1.00 39.44 95 LYS A C 1
ATOM 723 O O . LYS A 1 95 ? -27.607 6.818 7.755 1.00 39.44 95 LYS A O 1
ATOM 728 N N . PRO A 1 96 ? -27.749 8.913 6.908 1.00 55.31 96 PRO A N 1
ATOM 729 C CA . PRO A 1 96 ? -28.717 9.362 7.896 1.00 55.31 96 PRO A CA 1
ATOM 730 C C . PRO A 1 96 ? -30.050 8.641 7.646 1.00 55.31 96 PRO A C 1
ATOM 732 O O . PRO A 1 96 ? -30.442 8.452 6.489 1.00 55.31 96 PRO A O 1
ATOM 735 N N . GLU A 1 97 ? -30.657 8.181 8.742 1.00 60.97 97 GLU A N 1
ATOM 736 C CA . GLU A 1 97 ? -31.958 7.497 8.808 1.00 60.97 97 GLU A CA 1
ATOM 737 C C . GLU A 1 97 ? -33.109 8.323 8.216 1.00 60.97 97 GLU A C 1
ATOM 739 O O . GLU A 1 97 ? -33.103 9.568 8.372 1.00 60.97 97 GLU A O 1
#